Protein AF-A0A8T6QIG6-F1 (afdb_monomer)

InterPro domains:
  IPR007860 DNA mismatch repair protein MutS, connector domain [PF05188] (3-128)
  IPR036678 MutS, connector domain superfamily [G3DSA:3.30.420.110] (2-132)
  IPR036678 MutS, connector domain superfamily [SSF53150] (2-131)

Secondary structure (DSSP, 8-state):
---EEEEEEEETTEEEEEEEETTT--EEEE---SHHHHHHHHHHH--SEEEEETT---GGGTTT-TTEEEE-GGGG-HHHHHHHHHHHHT-S-SGGGT-TT-HHHHHHHHHHHHHHHHHH-S--TT----B-

Mean predicted aligned error: 3.26 Å

pLDDT: mean 93.89, std 7.27, range [49.09, 98.62]

Organism: Escherichia coli (NCBI:txid562)

Foldseek 3Di:
DFQKEKEWEDDPQFIKIWIAGPVQLAIEIDTGRDPVSLLVVCVVRVHQAYEYEPPDDPCVSVPPRHRYDYDYQVQLDQVQLQVLLCVLQVHPGCVVQVCRPVSRNSSGNSSRSVVVCVVVVDRDNSNNGYHD

Structure (mmCIF, N/CA/C/O backbone):
data_AF-A0A8T6QIG6-F1
#
_entry.id   AF-A0A8T6QIG6-F1
#
loop_
_atom_site.group_PDB
_atom_site.id
_atom_site.type_symbol
_atom_site.label_atom_id
_atom_site.label_alt_id
_atom_site.label_comp_id
_atom_site.label_asym_id
_atom_site.label_entity_id
_atom_site.label_seq_id
_atom_site.pdbx_PDB_ins_code
_atom_site.Cartn_x
_atom_site.Cartn_y
_atom_site.Cartn_z
_atom_site.occupancy
_atom_site.B_iso_or_equiv
_atom_site.auth_seq_id
_atom_site.auth_comp_id
_atom_site.auth_asym_id
_atom_site.auth_atom_id
_atom_site.pdbx_PDB_model_num
ATOM 1 N N . THR A 1 1 ? 7.275 -13.696 16.074 1.00 49.09 1 THR A N 1
ATOM 2 C CA . THR A 1 1 ? 6.975 -13.971 14.652 1.00 49.09 1 THR A CA 1
ATOM 3 C C . THR A 1 1 ? 6.233 -12.769 14.114 1.00 49.09 1 THR A C 1
ATOM 5 O O . THR A 1 1 ? 5.153 -12.488 14.614 1.00 49.09 1 THR A O 1
ATOM 8 N N . ALA A 1 2 ? 6.841 -11.976 13.229 1.00 58.19 2 ALA A N 1
ATOM 9 C CA . ALA A 1 2 ? 6.188 -10.775 12.705 1.00 58.19 2 ALA A CA 1
ATOM 10 C C . ALA A 1 2 ? 5.044 -11.190 11.767 1.00 58.19 2 ALA A C 1
ATOM 12 O O . ALA A 1 2 ? 5.276 -11.939 10.820 1.00 58.19 2 ALA A O 1
ATOM 13 N N . ASN A 1 3 ? 3.816 -10.757 12.060 1.00 85.44 3 ASN A N 1
ATOM 14 C CA . ASN A 1 3 ? 2.658 -10.990 11.200 1.00 85.44 3 ASN A CA 1
ATOM 15 C C . ASN A 1 3 ? 2.465 -9.753 10.317 1.00 85.44 3 ASN A C 1
ATOM 17 O O . ASN A 1 3 ? 1.784 -8.796 10.698 1.00 85.44 3 ASN A O 1
ATOM 21 N N . LEU A 1 4 ? 3.190 -9.745 9.200 1.00 93.38 4 LEU A N 1
ATOM 22 C CA . LEU A 1 4 ? 3.291 -8.608 8.299 1.00 93.38 4 LEU A CA 1
ATOM 23 C C . LEU A 1 4 ? 2.430 -8.866 7.061 1.00 93.38 4 LEU A C 1
ATOM 25 O O . LEU A 1 4 ? 2.651 -9.832 6.330 1.00 93.38 4 LEU A O 1
ATOM 29 N N . LEU A 1 5 ? 1.444 -7.999 6.855 1.00 95.62 5 LEU A N 1
ATOM 30 C CA . LEU A 1 5 ? 0.643 -7.933 5.639 1.00 95.62 5 LEU A CA 1
ATOM 31 C C . LEU A 1 5 ? 1.317 -6.945 4.691 1.00 95.62 5 LEU A C 1
ATOM 33 O O . LEU A 1 5 ? 1.748 -5.878 5.129 1.00 95.62 5 LEU A O 1
ATOM 37 N N . ALA A 1 6 ? 1.392 -7.274 3.409 1.00 98.00 6 ALA A N 1
ATOM 38 C CA . ALA A 1 6 ? 1.943 -6.385 2.402 1.00 98.00 6 ALA A CA 1
ATOM 39 C C . ALA A 1 6 ? 1.055 -6.299 1.164 1.00 98.00 6 ALA A C 1
ATOM 41 O O . ALA A 1 6 ? 0.296 -7.219 0.873 1.00 98.00 6 ALA A O 1
ATOM 42 N N . ALA A 1 7 ? 1.187 -5.203 0.427 1.00 98.50 7 ALA A N 1
ATOM 43 C CA . ALA A 1 7 ? 0.592 -5.014 -0.884 1.00 98.50 7 ALA A CA 1
ATOM 44 C C . ALA A 1 7 ? 1.666 -4.542 -1.860 1.00 98.50 7 ALA A C 1
ATOM 46 O O . ALA A 1 7 ? 2.469 -3.671 -1.521 1.00 98.50 7 ALA A O 1
ATOM 47 N N . ILE A 1 8 ? 1.671 -5.122 -3.056 1.00 98.50 8 ILE A N 1
ATOM 48 C CA . ILE A 1 8 ? 2.560 -4.765 -4.155 1.00 98.50 8 ILE A CA 1
ATOM 49 C C . ILE A 1 8 ? 1.738 -4.368 -5.379 1.00 98.50 8 ILE A C 1
ATOM 51 O O . ILE A 1 8 ? 0.758 -5.020 -5.740 1.00 98.50 8 ILE A O 1
ATOM 55 N N . TRP A 1 9 ? 2.165 -3.288 -6.013 1.00 98.00 9 TRP A N 1
ATOM 56 C CA . TRP A 1 9 ? 1.617 -2.776 -7.257 1.00 98.00 9 TRP A CA 1
ATOM 57 C C . TRP A 1 9 ? 2.759 -2.363 -8.183 1.00 98.00 9 TRP A C 1
ATOM 59 O O . TRP A 1 9 ? 3.875 -2.111 -7.723 1.00 98.00 9 TRP A O 1
ATOM 69 N N . GLN A 1 10 ? 2.498 -2.302 -9.482 1.00 97.06 10 GLN A N 1
ATOM 70 C CA . GLN A 1 10 ? 3.478 -1.858 -10.464 1.00 97.06 10 GLN A CA 1
ATOM 71 C C . GLN A 1 10 ? 2.816 -1.029 -11.558 1.00 97.06 10 GLN A C 1
ATOM 73 O O . GLN A 1 10 ? 1.654 -1.242 -11.894 1.00 97.06 10 GLN A O 1
ATOM 78 N N . ASP A 1 11 ? 3.595 -0.133 -12.144 1.00 94.94 11 ASP A N 1
ATOM 79 C CA . ASP A 1 11 ? 3.266 0.564 -13.380 1.00 94.94 11 ASP A CA 1
ATOM 80 C C . ASP A 1 11 ? 4.434 0.450 -14.370 1.00 94.94 11 ASP A C 1
ATOM 82 O O . ASP A 1 11 ? 5.411 -0.265 -14.143 1.00 94.94 11 ASP A O 1
ATOM 86 N N . SER A 1 12 ? 4.363 1.171 -15.489 1.00 93.06 12 SER A N 1
ATOM 87 C CA . SER A 1 12 ? 5.426 1.160 -16.500 1.00 93.06 12 SER A CA 1
ATOM 88 C C . SER A 1 12 ? 6.758 1.764 -16.027 1.00 93.06 12 SER A C 1
ATOM 90 O O . SER A 1 12 ? 7.734 1.720 -16.771 1.00 93.06 12 SER A O 1
ATOM 92 N N . LYS A 1 13 ? 6.799 2.417 -14.859 1.00 94.25 13 LYS A N 1
ATOM 93 C CA . LYS A 1 13 ? 7.949 3.178 -14.348 1.00 94.25 13 LYS A CA 1
ATOM 94 C C . LYS A 1 13 ? 8.560 2.580 -13.081 1.00 94.25 13 LYS A C 1
ATOM 96 O O . LYS A 1 13 ? 9.566 3.114 -12.618 1.00 94.25 13 LYS A O 1
ATOM 101 N N . GLY A 1 14 ? 7.945 1.572 -12.471 1.00 96.69 14 GLY A N 1
ATOM 102 C CA . GLY A 1 14 ? 8.447 0.944 -11.253 1.00 96.69 14 GLY A CA 1
ATOM 103 C C . GLY A 1 14 ? 7.325 0.392 -10.389 1.00 96.69 14 GLY A C 1
ATOM 104 O O . GLY A 1 14 ? 6.284 -0.034 -10.890 1.00 96.69 14 GLY A O 1
ATOM 105 N N . PHE A 1 15 ? 7.544 0.404 -9.076 1.00 98.56 15 PHE A N 1
ATOM 106 C CA . PHE A 1 15 ? 6.676 -0.290 -8.141 1.00 98.56 15 PHE A CA 1
ATOM 107 C C . PHE A 1 15 ? 6.137 0.596 -7.023 1.00 98.56 15 PHE A C 1
ATOM 109 O O . PHE A 1 15 ? 6.760 1.565 -6.592 1.00 98.56 15 PHE A O 1
ATOM 116 N N . GLY A 1 16 ? 4.983 0.191 -6.508 1.00 98.38 16 GLY A N 1
ATOM 117 C CA . GLY A 1 16 ? 4.444 0.607 -5.227 1.00 98.38 16 GLY A CA 1
ATOM 118 C C . GLY A 1 16 ? 4.476 -0.553 -4.246 1.00 98.38 16 GLY A C 1
ATOM 119 O O . GLY A 1 16 ? 4.051 -1.661 -4.577 1.00 98.38 16 GLY A O 1
ATOM 120 N N . TYR A 1 17 ? 4.955 -0.309 -3.031 1.00 98.62 17 TYR A N 1
ATOM 121 C CA . TYR A 1 17 ? 4.944 -1.307 -1.970 1.00 98.62 17 TYR A CA 1
ATOM 122 C C . TYR A 1 17 ? 4.433 -0.705 -0.673 1.00 98.62 17 TYR A C 1
ATOM 124 O O . TYR A 1 17 ? 4.804 0.410 -0.313 1.00 98.62 17 TYR A O 1
ATOM 132 N N . ALA A 1 18 ? 3.606 -1.451 0.048 1.00 98.50 18 ALA A N 1
ATOM 133 C CA . ALA A 1 18 ? 3.143 -1.061 1.367 1.00 98.50 18 ALA A CA 1
ATOM 134 C C . ALA A 1 18 ? 3.136 -2.255 2.315 1.00 98.50 18 ALA A C 1
ATOM 136 O O . ALA A 1 18 ? 2.857 -3.382 1.913 1.00 98.50 18 ALA A O 1
ATOM 137 N N . THR A 1 19 ? 3.431 -2.006 3.588 1.00 97.62 19 THR A N 1
ATOM 138 C CA . THR A 1 19 ? 3.489 -3.032 4.631 1.00 97.62 19 THR A CA 1
ATOM 139 C C . THR A 1 19 ? 2.792 -2.576 5.896 1.00 97.62 19 THR A C 1
ATOM 141 O O . THR A 1 19 ? 2.925 -1.427 6.316 1.00 97.62 19 THR A O 1
ATOM 144 N N . ARG A 1 20 ? 2.088 -3.499 6.546 1.00 94.56 20 ARG A N 1
ATOM 145 C CA . ARG A 1 20 ? 1.499 -3.303 7.864 1.00 94.56 20 ARG A CA 1
ATOM 146 C C . ARG A 1 20 ? 1.901 -4.435 8.785 1.00 94.56 20 ARG A C 1
ATOM 148 O O . ARG A 1 20 ? 1.624 -5.602 8.520 1.00 94.56 20 ARG A O 1
ATOM 155 N N . ASP A 1 21 ? 2.476 -4.062 9.913 1.00 91.75 21 ASP A N 1
ATOM 156 C CA . ASP A 1 21 ? 2.661 -4.966 11.037 1.00 91.75 21 ASP A CA 1
ATOM 157 C C . ASP A 1 21 ? 1.376 -4.977 11.876 1.00 91.75 21 ASP A C 1
ATOM 159 O O . ASP A 1 21 ? 0.974 -3.954 12.437 1.00 91.75 21 ASP A O 1
ATOM 163 N N . ILE A 1 22 ? 0.703 -6.129 11.931 1.00 83.31 22 ILE A N 1
ATOM 164 C CA . ILE A 1 22 ? -0.594 -6.265 12.614 1.00 83.31 22 ILE A CA 1
ATOM 165 C C . ILE A 1 22 ? -0.452 -6.053 14.128 1.00 83.31 22 ILE A C 1
ATOM 167 O O . ILE A 1 22 ? -1.354 -5.504 14.754 1.00 83.31 22 ILE A O 1
ATOM 171 N N . SER A 1 23 ? 0.681 -6.447 14.711 1.00 82.56 23 SER A N 1
ATOM 172 C CA . SER A 1 23 ? 0.905 -6.408 16.158 1.00 82.56 23 SER A CA 1
ATOM 173 C C . SER A 1 23 ? 1.209 -4.999 16.666 1.00 82.56 23 SER A C 1
ATOM 175 O O . SER A 1 23 ? 0.753 -4.613 17.737 1.00 82.56 23 SER A O 1
ATOM 177 N N . SER A 1 24 ? 1.994 -4.231 15.911 1.00 84.06 24 SER A N 1
ATOM 178 C CA . SER A 1 24 ? 2.431 -2.881 16.293 1.00 84.06 24 SER A CA 1
ATOM 179 C C . SER A 1 24 ? 1.626 -1.760 15.636 1.00 84.06 24 SER A C 1
ATOM 181 O O . SER A 1 24 ? 1.783 -0.603 16.015 1.00 84.06 24 SER A O 1
ATOM 183 N N . GLY A 1 25 ? 0.798 -2.071 14.634 1.00 84.88 25 GLY A N 1
ATOM 184 C CA . GLY A 1 25 ? 0.059 -1.076 13.853 1.00 84.88 25 GLY A CA 1
ATOM 185 C C . GLY A 1 25 ? 0.935 -0.239 12.918 1.00 84.88 25 GLY A C 1
ATOM 186 O O . GLY A 1 25 ? 0.441 0.702 12.300 1.00 84.88 25 GLY A O 1
ATOM 187 N N . ARG A 1 26 ? 2.227 -0.569 12.801 1.00 92.00 26 ARG A N 1
ATOM 188 C CA . ARG A 1 26 ? 3.181 0.155 11.961 1.00 92.00 26 ARG A CA 1
ATOM 189 C C . ARG A 1 26 ? 2.805 -0.010 10.498 1.00 92.00 26 ARG A C 1
ATOM 191 O O . ARG A 1 26 ? 2.793 -1.134 10.003 1.00 92.00 26 ARG A O 1
ATOM 198 N N . PHE A 1 27 ? 2.557 1.108 9.827 1.00 95.81 27 PHE A N 1
ATOM 199 C CA . PHE A 1 27 ? 2.208 1.158 8.415 1.00 95.81 27 PHE A CA 1
ATOM 200 C C . PHE A 1 27 ? 3.303 1.910 7.655 1.00 95.81 27 PHE A C 1
ATOM 202 O O . PHE A 1 27 ? 3.647 3.035 8.018 1.00 95.81 27 PHE A O 1
ATOM 209 N N . ARG A 1 28 ? 3.887 1.276 6.638 1.00 97.38 28 ARG A N 1
ATOM 210 C CA . ARG A 1 28 ? 4.928 1.864 5.790 1.00 97.38 28 ARG A CA 1
ATOM 211 C C . ARG A 1 28 ? 4.603 1.713 4.317 1.00 97.38 28 ARG A C 1
ATOM 213 O O . ARG A 1 28 ? 3.952 0.737 3.947 1.00 97.38 28 ARG A O 1
ATOM 220 N N . LEU A 1 29 ? 5.120 2.620 3.499 1.00 98.00 29 LEU A N 1
ATOM 221 C CA . LEU A 1 29 ? 5.138 2.501 2.046 1.00 98.00 29 LEU A CA 1
ATOM 222 C C . LEU A 1 29 ? 6.517 2.823 1.478 1.00 98.00 29 LEU A C 1
ATOM 224 O O . LEU A 1 29 ? 7.287 3.543 2.095 1.00 98.00 29 LEU A O 1
ATOM 228 N N . CYS A 1 30 ? 6.825 2.323 0.292 1.00 97.81 30 CYS A N 1
ATOM 229 C CA . CYS A 1 30 ? 7.988 2.745 -0.477 1.00 97.81 30 CYS A CA 1
ATOM 230 C C . CYS A 1 30 ? 7.709 2.604 -1.979 1.00 97.81 30 CYS A C 1
ATOM 232 O O . CYS A 1 30 ? 6.746 1.949 -2.390 1.00 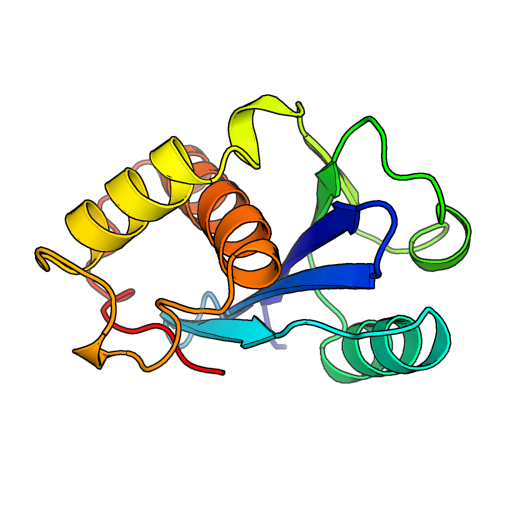97.81 30 CYS A O 1
ATOM 234 N N . GLU A 1 31 ? 8.551 3.236 -2.800 1.00 98.25 31 GLU A N 1
ATOM 235 C CA . GLU A 1 31 ? 8.469 3.167 -4.264 1.00 98.25 31 GLU A CA 1
ATOM 236 C C . GLU A 1 31 ? 9.775 2.642 -4.875 1.00 98.25 31 GLU A C 1
ATOM 238 O O . GLU A 1 31 ? 10.600 3.433 -5.344 1.00 98.25 31 GLU A O 1
ATOM 243 N N . PRO A 1 32 ? 10.015 1.319 -4.854 1.00 98.12 32 PRO A N 1
ATOM 244 C CA . PRO A 1 32 ? 11.168 0.742 -5.531 1.00 98.12 32 PRO A CA 1
ATOM 245 C C . PRO A 1 32 ? 11.162 1.089 -7.026 1.00 98.12 32 PRO A C 1
ATOM 247 O O . PRO A 1 32 ? 10.169 0.868 -7.725 1.00 98.12 32 PRO A O 1
ATOM 250 N N . ALA A 1 33 ? 12.275 1.639 -7.514 1.00 96.31 33 ALA A N 1
ATOM 251 C CA . ALA A 1 33 ? 12.399 2.081 -8.903 1.00 96.31 33 ALA A CA 1
ATOM 252 C C . ALA A 1 33 ? 12.565 0.912 -9.886 1.00 96.31 33 ALA A C 1
ATOM 254 O O . ALA A 1 33 ? 12.143 1.008 -11.035 1.00 96.31 33 ALA A O 1
ATOM 255 N N . ASP A 1 34 ? 13.163 -0.189 -9.434 1.00 97.19 34 ASP A N 1
ATOM 256 C CA . ASP A 1 34 ? 13.515 -1.328 -10.271 1.00 97.19 34 ASP A CA 1
ATOM 257 C C . ASP A 1 34 ? 13.239 -2.671 -9.581 1.00 97.19 34 ASP A C 1
ATOM 259 O O . ASP A 1 34 ? 12.909 -2.767 -8.392 1.00 97.19 34 ASP A O 1
ATOM 263 N N . ARG A 1 35 ? 13.351 -3.729 -10.386 1.00 97.25 35 ARG A N 1
ATOM 264 C CA . ARG A 1 35 ? 13.095 -5.114 -9.989 1.00 97.25 35 ARG A CA 1
ATOM 265 C C . ARG A 1 35 ? 14.019 -5.574 -8.859 1.00 97.25 35 ARG A C 1
ATOM 267 O O . ARG A 1 35 ? 13.574 -6.313 -7.984 1.00 97.25 35 ARG A O 1
ATOM 274 N N . GLU A 1 36 ? 15.286 -5.167 -8.878 1.00 97.44 36 GLU A N 1
ATOM 275 C CA . GLU A 1 36 ? 16.285 -5.576 -7.886 1.00 97.44 36 GLU A CA 1
ATOM 276 C C . GLU A 1 36 ? 15.973 -4.975 -6.514 1.00 97.44 36 GLU A C 1
ATOM 278 O O . GLU A 1 36 ? 15.892 -5.694 -5.516 1.00 97.44 36 GLU A O 1
ATOM 283 N N . THR A 1 37 ? 15.679 -3.676 -6.480 1.00 97.88 37 THR A N 1
ATOM 284 C CA . THR A 1 37 ? 15.275 -2.964 -5.267 1.00 97.88 37 THR A CA 1
ATOM 285 C C . THR A 1 37 ? 13.977 -3.543 -4.705 1.00 97.88 37 THR A C 1
ATOM 287 O O . THR A 1 37 ? 13.867 -3.763 -3.498 1.00 97.88 37 THR A O 1
ATOM 290 N N . MET A 1 38 ? 13.000 -3.863 -5.563 1.00 98.25 38 MET A N 1
ATOM 291 C CA . MET A 1 38 ? 11.765 -4.515 -5.120 1.00 98.25 38 MET A CA 1
ATOM 292 C C . MET A 1 38 ? 12.027 -5.916 -4.546 1.00 98.25 38 MET A C 1
ATOM 294 O O . MET A 1 38 ? 11.483 -6.273 -3.499 1.00 98.25 38 MET A O 1
ATOM 298 N N . ALA A 1 39 ? 12.883 -6.714 -5.189 1.00 97.62 39 ALA A N 1
ATOM 299 C CA . ALA A 1 39 ? 13.254 -8.034 -4.684 1.00 97.62 39 ALA A CA 1
ATOM 300 C C . ALA A 1 39 ? 13.908 -7.945 -3.294 1.00 97.62 39 ALA A C 1
ATOM 302 O O . ALA A 1 39 ? 13.544 -8.708 -2.392 1.00 97.62 39 ALA A O 1
ATOM 303 N N . ALA A 1 40 ? 14.810 -6.978 -3.096 1.00 97.62 40 ALA A N 1
ATOM 304 C CA . ALA A 1 40 ? 15.447 -6.716 -1.809 1.00 97.62 40 ALA A CA 1
ATOM 305 C C . ALA A 1 40 ? 14.425 -6.317 -0.731 1.00 97.62 40 ALA A C 1
ATOM 307 O O . ALA A 1 40 ? 14.455 -6.855 0.379 1.00 97.62 40 ALA A O 1
ATOM 308 N N . GLU A 1 41 ? 13.468 -5.443 -1.055 1.00 97.44 41 GLU A N 1
ATOM 309 C CA . GLU A 1 41 ? 12.408 -5.025 -0.129 1.00 97.44 41 GLU A CA 1
ATOM 310 C C . GLU A 1 41 ? 11.497 -6.186 0.277 1.00 97.44 41 GLU A C 1
ATOM 312 O O . GLU A 1 41 ? 11.194 -6.384 1.461 1.00 97.44 41 GLU A O 1
ATOM 317 N N . LEU A 1 42 ? 11.106 -7.011 -0.689 1.00 96.88 42 LEU A N 1
ATOM 318 C CA . LEU A 1 42 ? 10.332 -8.216 -0.445 1.00 96.88 42 LEU A CA 1
ATOM 319 C C . LEU A 1 42 ? 11.098 -9.219 0.433 1.00 96.88 42 LEU A C 1
ATOM 321 O O . LEU A 1 42 ? 10.497 -9.860 1.298 1.00 96.88 42 LEU A O 1
ATOM 325 N N . GLN A 1 43 ? 12.407 -9.383 0.241 1.00 95.44 43 GLN A N 1
ATOM 326 C CA . GLN A 1 43 ? 13.235 -10.251 1.084 1.00 95.44 43 GLN A CA 1
ATOM 327 C C . GLN A 1 43 ? 13.376 -9.692 2.506 1.00 95.44 43 GLN A C 1
ATOM 329 O O . GLN A 1 43 ? 13.227 -10.434 3.477 1.00 95.44 43 GLN A O 1
ATOM 334 N N . ARG A 1 44 ? 13.613 -8.382 2.634 1.00 95.25 44 ARG A N 1
ATOM 335 C CA . ARG A 1 44 ? 13.767 -7.676 3.913 1.00 95.25 44 ARG A CA 1
ATOM 336 C C . ARG A 1 44 ? 12.500 -7.740 4.763 1.00 95.25 44 ARG A C 1
ATOM 338 O O . ARG A 1 44 ? 12.581 -7.896 5.979 1.00 95.25 44 ARG A O 1
ATOM 345 N N . THR A 1 45 ? 11.338 -7.578 4.134 1.00 95.12 45 THR A N 1
ATOM 346 C CA . THR A 1 45 ? 10.044 -7.521 4.834 1.00 95.12 45 THR A CA 1
ATOM 347 C C . THR A 1 45 ? 9.397 -8.886 5.031 1.00 95.12 45 THR A C 1
ATOM 349 O O . THR A 1 45 ? 8.663 -9.048 6.002 1.00 95.12 45 THR A O 1
ATOM 352 N N . ASN A 1 46 ? 9.681 -9.852 4.147 1.00 94.94 46 ASN A N 1
ATOM 353 C CA . ASN A 1 46 ? 9.197 -11.236 4.185 1.00 94.94 46 ASN A CA 1
ATOM 354 C C . ASN A 1 46 ? 7.739 -11.374 4.691 1.00 94.94 46 ASN A C 1
ATOM 356 O O . ASN A 1 46 ? 7.507 -11.971 5.748 1.00 94.94 46 ASN A O 1
ATOM 360 N N . PRO A 1 47 ? 6.760 -10.782 3.979 1.00 95.81 47 PRO A N 1
ATOM 361 C CA . PRO A 1 47 ? 5.377 -10.728 4.435 1.00 95.81 47 PRO A CA 1
ATOM 362 C C . PRO A 1 47 ? 4.747 -12.117 4.562 1.00 95.81 47 PRO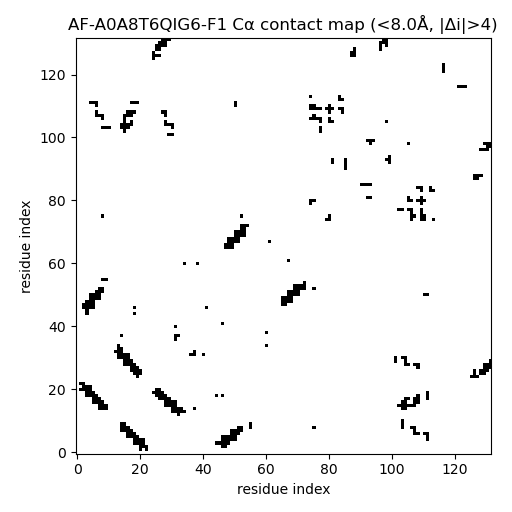 A C 1
ATOM 364 O O . PRO A 1 47 ? 5.006 -13.011 3.756 1.00 95.81 47 PRO A O 1
ATOM 367 N N . ALA A 1 48 ? 3.874 -12.273 5.558 1.00 94.75 48 ALA A N 1
ATOM 368 C CA . ALA A 1 48 ? 3.076 -13.480 5.757 1.00 94.75 48 ALA A CA 1
ATOM 369 C C . ALA A 1 48 ? 1.928 -13.582 4.737 1.00 94.75 48 ALA A C 1
ATOM 371 O O . ALA A 1 48 ? 1.578 -14.681 4.305 1.00 94.75 48 ALA A O 1
ATOM 372 N N . GLU A 1 49 ? 1.375 -12.433 4.339 1.00 95.69 49 GLU A N 1
ATOM 373 C CA . GLU A 1 49 ? 0.386 -12.294 3.269 1.00 95.69 49 GLU A CA 1
ATOM 374 C C . GLU A 1 49 ? 0.799 -11.164 2.326 1.00 95.69 49 GLU A C 1
ATOM 376 O O . GLU A 1 49 ? 1.154 -10.073 2.779 1.00 95.69 49 GLU A O 1
ATOM 381 N N . LEU A 1 50 ? 0.739 -11.424 1.019 1.00 97.75 50 LEU A N 1
ATOM 382 C CA . LEU A 1 50 ? 1.108 -10.469 -0.022 1.00 97.75 50 LEU A CA 1
ATOM 383 C C . LEU A 1 50 ? -0.049 -10.298 -1.009 1.00 97.75 50 LEU A C 1
ATOM 385 O O . LEU A 1 50 ? -0.365 -11.200 -1.790 1.00 97.75 50 LEU A O 1
ATOM 389 N N . LEU A 1 51 ? -0.668 -9.124 -0.958 1.00 98.38 51 LEU A N 1
ATOM 390 C CA . LEU A 1 51 ? -1.670 -8.669 -1.911 1.00 98.38 51 LEU A CA 1
ATOM 391 C C . LEU A 1 51 ? -0.968 -8.186 -3.178 1.00 98.38 51 LEU A C 1
ATOM 393 O O . LEU A 1 51 ? -0.001 -7.434 -3.082 1.00 98.38 51 LEU A O 1
ATOM 397 N N . TYR A 1 52 ? -1.449 -8.582 -4.349 1.00 98.50 52 TYR A N 1
ATOM 398 C CA . TYR A 1 52 ? -0.905 -8.121 -5.625 1.00 98.50 52 TYR A CA 1
ATOM 399 C C . TYR A 1 52 ? -2.024 -7.851 -6.629 1.00 98.50 52 TYR A C 1
ATOM 401 O O . TYR A 1 52 ? -3.057 -8.529 -6.615 1.00 98.50 52 TYR A O 1
ATOM 409 N N . ALA A 1 53 ? -1.814 -6.855 -7.486 1.00 97.88 53 ALA A N 1
ATOM 410 C CA . ALA A 1 53 ? -2.758 -6.496 -8.535 1.00 97.88 53 ALA A CA 1
ATOM 411 C C . ALA A 1 53 ? -2.896 -7.602 -9.586 1.00 97.88 53 ALA A C 1
ATOM 413 O O . ALA A 1 53 ? -1.951 -8.322 -9.901 1.00 97.88 53 ALA A O 1
ATOM 414 N N . GLU A 1 54 ? -4.093 -7.755 -10.139 1.00 96.56 54 GLU A N 1
ATOM 415 C CA . GLU A 1 54 ? -4.384 -8.806 -11.110 1.00 96.56 54 GLU A CA 1
ATOM 416 C C . GLU A 1 54 ? -3.641 -8.682 -12.446 1.00 96.56 54 GLU A C 1
ATOM 418 O O . GLU A 1 54 ? -3.574 -9.679 -13.164 1.00 96.56 54 GLU A O 1
ATOM 423 N N . ASP A 1 55 ? -3.091 -7.511 -12.766 1.00 95.56 55 ASP A N 1
ATOM 424 C CA . ASP A 1 55 ? -2.283 -7.229 -13.957 1.00 95.56 55 ASP A CA 1
ATOM 425 C C . ASP A 1 55 ? -0.768 -7.221 -13.676 1.00 95.56 55 ASP A C 1
ATOM 427 O O . ASP A 1 55 ? 0.022 -6.815 -14.530 1.00 95.56 55 ASP A O 1
ATOM 431 N N . PHE A 1 56 ? -0.348 -7.665 -12.487 1.00 97.00 56 PHE A N 1
ATOM 432 C CA . PHE A 1 56 ? 1.057 -7.679 -12.097 1.00 97.00 56 PHE A CA 1
ATOM 433 C C . PHE A 1 56 ? 1.888 -8.534 -13.069 1.00 97.00 56 PHE A C 1
ATOM 435 O O . PHE A 1 56 ? 1.707 -9.746 -13.164 1.00 97.00 56 PHE A O 1
ATOM 442 N N . ALA A 1 57 ? 2.801 -7.900 -13.805 1.00 95.50 57 ALA A N 1
ATOM 443 C CA . ALA A 1 57 ? 3.56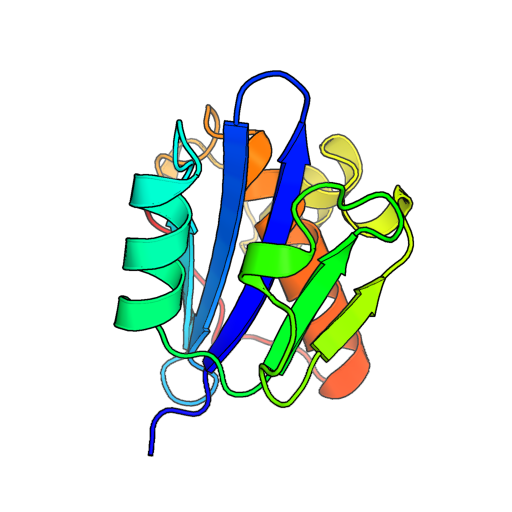0 -8.540 -14.879 1.00 95.50 57 ALA A CA 1
ATOM 444 C C . ALA A 1 57 ? 4.813 -9.268 -14.373 1.00 95.50 57 ALA A C 1
ATOM 446 O O . ALA A 1 57 ? 5.160 -10.325 -14.895 1.00 95.50 57 A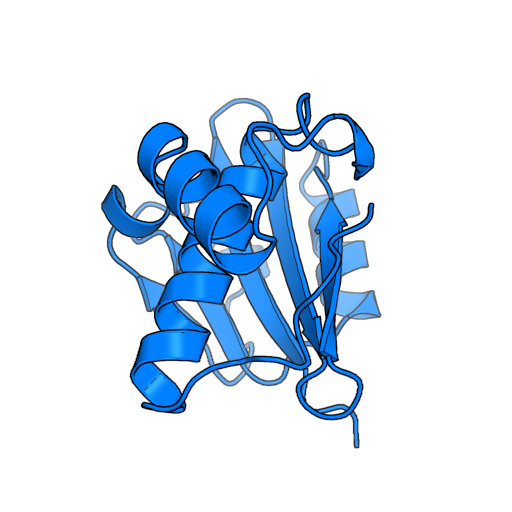LA A O 1
ATOM 447 N N . GLU A 1 58 ? 5.487 -8.749 -13.342 1.00 95.12 58 GLU A N 1
ATOM 448 C CA . GLU A 1 58 ? 6.742 -9.314 -12.823 1.00 95.12 58 GLU A CA 1
ATOM 449 C C . GLU A 1 58 ? 6.501 -10.508 -11.879 1.00 95.12 58 GLU A C 1
ATOM 451 O O . GLU A 1 58 ? 7.069 -10.592 -10.791 1.00 95.12 58 GLU A O 1
ATOM 456 N N . MET A 1 59 ? 5.665 -11.468 -12.292 1.00 96.56 59 MET A N 1
ATOM 457 C CA . MET A 1 59 ? 5.223 -12.599 -11.458 1.00 96.56 59 MET A CA 1
ATOM 458 C C . MET A 1 59 ? 6.382 -13.383 -10.833 1.00 96.56 59 MET A C 1
ATOM 460 O O . MET A 1 59 ? 6.294 -13.784 -9.675 1.00 96.56 59 MET A O 1
ATOM 464 N N . SER A 1 60 ? 7.516 -13.498 -11.528 1.00 96.12 60 SER A N 1
ATOM 465 C CA . SER A 1 60 ? 8.731 -14.139 -11.002 1.00 96.12 60 SER A CA 1
ATOM 466 C C . SER A 1 60 ? 9.295 -13.515 -9.707 1.00 96.12 60 SER A C 1
ATOM 468 O O . SER A 1 60 ? 10.067 -14.171 -9.013 1.00 96.12 60 SER A O 1
ATOM 470 N N . LEU A 1 61 ? 8.918 -12.279 -9.341 1.00 95.38 61 LEU A N 1
ATOM 471 C CA . LEU A 1 61 ? 9.254 -11.667 -8.042 1.00 95.38 61 LEU A CA 1
ATOM 472 C C . LEU A 1 61 ? 8.446 -12.247 -6.872 1.00 95.38 61 LEU A C 1
ATOM 474 O O . LEU A 1 61 ? 8.890 -12.212 -5.717 1.00 95.38 61 LEU A O 1
ATOM 478 N N . ILE A 1 62 ? 7.232 -12.718 -7.158 1.00 95.81 62 ILE A N 1
ATOM 479 C CA . ILE A 1 62 ? 6.247 -13.111 -6.148 1.00 95.81 62 ILE A CA 1
ATOM 480 C C . ILE A 1 62 ? 5.887 -14.597 -6.194 1.00 95.81 62 ILE A C 1
ATOM 482 O O . ILE A 1 62 ? 5.362 -15.121 -5.212 1.00 95.81 62 ILE A O 1
ATOM 486 N N . GLU A 1 63 ? 6.195 -15.288 -7.288 1.00 93.12 63 GLU A N 1
ATOM 487 C CA . GLU A 1 63 ? 6.000 -16.728 -7.437 1.00 93.12 63 GLU A CA 1
ATOM 488 C C . GLU A 1 63 ? 6.687 -17.521 -6.315 1.00 93.12 63 GLU A C 1
ATOM 490 O O . GLU A 1 63 ? 7.783 -17.204 -5.856 1.00 93.12 63 GLU A O 1
ATOM 495 N N . GLY A 1 64 ? 6.003 -18.555 -5.819 1.00 89.12 64 GLY A N 1
ATOM 496 C CA . GLY A 1 64 ? 6.498 -19.406 -4.731 1.00 89.12 64 GLY A CA 1
ATOM 497 C C . GLY A 1 64 ? 6.411 -18.793 -3.327 1.00 89.12 64 GLY A C 1
ATOM 498 O O . GLY A 1 64 ? 6.635 -19.501 -2.340 1.00 89.12 64 GLY A O 1
ATOM 499 N N . ARG A 1 65 ? 6.034 -17.514 -3.192 1.00 93.19 65 ARG A N 1
ATOM 500 C CA . ARG A 1 65 ? 5.769 -16.909 -1.880 1.00 93.19 65 ARG A CA 1
ATOM 501 C C . ARG A 1 65 ? 4.476 -17.460 -1.286 1.00 93.19 65 ARG A C 1
ATOM 503 O O . ARG A 1 65 ? 3.516 -17.784 -1.985 1.00 93.19 65 ARG A O 1
ATOM 510 N N . ARG A 1 66 ? 4.439 -17.563 0.040 1.00 90.12 66 ARG A N 1
ATOM 511 C CA . ARG A 1 66 ? 3.233 -17.970 0.771 1.00 90.12 66 ARG A CA 1
ATOM 512 C C . ARG A 1 66 ? 2.276 -16.786 0.901 1.00 90.12 66 ARG A C 1
ATOM 514 O O . ARG A 1 66 ? 2.694 -15.637 0.834 1.00 90.12 66 ARG A O 1
ATOM 521 N N . GLY A 1 67 ? 0.990 -17.080 1.085 1.00 93.56 67 GLY A N 1
ATOM 522 C CA . GLY A 1 67 ? -0.001 -16.047 1.395 1.00 93.56 67 GLY A CA 1
ATOM 523 C C . GLY A 1 67 ? -0.272 -15.058 0.259 1.00 93.56 67 GLY A C 1
ATOM 524 O O . GLY A 1 67 ? -0.736 -13.955 0.529 1.00 93.56 67 GLY A O 1
ATOM 525 N N . LEU A 1 68 ? -0.009 -15.432 -0.998 1.00 96.88 68 LEU A N 1
ATOM 526 C CA . LEU A 1 68 ? -0.374 -14.613 -2.153 1.00 96.88 68 LEU A CA 1
ATOM 527 C C . LEU A 1 68 ? -1.894 -14.418 -2.225 1.00 96.88 68 LEU A C 1
ATOM 529 O O . LEU A 1 68 ? -2.672 -15.363 -2.038 1.00 96.88 68 LEU A O 1
ATOM 533 N N . ARG A 1 69 ? -2.315 -13.188 -2.515 1.00 97.19 69 ARG A N 1
ATOM 534 C CA . ARG A 1 69 ? -3.716 -12.798 -2.702 1.00 97.19 69 ARG A CA 1
ATOM 535 C C . ARG A 1 69 ? -3.826 -11.902 -3.927 1.00 97.19 69 ARG A C 1
ATOM 537 O O . ARG A 1 69 ? -3.393 -10.755 -3.896 1.00 97.19 69 ARG A O 1
ATOM 544 N N . ARG A 1 70 ? -4.420 -12.425 -4.998 1.00 97.69 70 ARG A N 1
ATOM 545 C CA . ARG A 1 70 ? -4.728 -11.629 -6.190 1.00 97.69 70 ARG A CA 1
ATOM 546 C C . ARG A 1 70 ? -5.868 -10.670 -5.865 1.00 97.69 70 ARG A C 1
ATOM 548 O O . ARG A 1 70 ? -6.869 -11.108 -5.295 1.00 97.69 70 ARG A O 1
ATOM 555 N N . ARG A 1 71 ? -5.716 -9.394 -6.211 1.00 98.19 71 ARG A N 1
ATOM 556 C CA . ARG A 1 71 ? -6.694 -8.331 -5.955 1.00 98.19 71 ARG A CA 1
ATOM 557 C C . ARG A 1 71 ? -7.033 -7.590 -7.255 1.00 98.19 71 ARG A C 1
ATOM 559 O O . ARG A 1 71 ? -6.163 -7.467 -8.118 1.00 98.19 71 ARG A O 1
ATOM 566 N N . PRO A 1 72 ? -8.283 -7.138 -7.418 1.00 97.81 72 PRO A N 1
ATOM 567 C CA . PRO A 1 72 ? -8.711 -6.439 -8.622 1.00 97.81 72 PRO A CA 1
ATOM 568 C C . PRO A 1 72 ? -8.080 -5.043 -8.720 1.00 97.81 72 PRO A C 1
ATOM 570 O O . PRO A 1 72 ? -7.744 -4.436 -7.701 1.00 97.81 72 PRO A O 1
ATOM 573 N N . LEU A 1 73 ? -7.946 -4.512 -9.940 1.00 96.94 73 LEU A N 1
ATOM 574 C CA . LEU A 1 73 ? -7.222 -3.249 -10.170 1.00 96.94 73 LEU A CA 1
ATOM 575 C C . LEU A 1 73 ? -7.807 -2.042 -9.445 1.00 96.94 73 LEU A C 1
ATOM 577 O O . LEU A 1 73 ? -7.062 -1.178 -8.991 1.00 96.94 73 LEU A O 1
ATOM 581 N N . TRP A 1 74 ? -9.130 -1.989 -9.305 1.00 96.81 74 TRP A N 1
ATOM 582 C CA . TRP A 1 74 ? -9.814 -0.863 -8.670 1.00 96.81 74 TRP A CA 1
ATOM 583 C C . TRP A 1 74 ? -9.434 -0.682 -7.192 1.00 96.81 74 TRP A C 1
ATOM 585 O O . TRP A 1 74 ? -9.575 0.413 -6.659 1.00 96.81 74 TRP A O 1
ATOM 595 N N . GLU A 1 75 ? -8.896 -1.709 -6.524 1.00 97.75 75 GLU A N 1
ATOM 596 C CA . GLU A 1 75 ? -8.397 -1.576 -5.148 1.00 97.75 75 GLU A CA 1
ATOM 597 C C . GLU A 1 75 ? -7.076 -0.804 -5.047 1.00 97.75 75 GLU A C 1
ATOM 599 O O . GLU A 1 75 ? -6.727 -0.333 -3.964 1.00 97.75 75 GLU A O 1
ATOM 604 N N . PHE A 1 76 ? -6.354 -0.664 -6.160 1.00 98.25 76 PHE A N 1
ATOM 605 C CA . PHE A 1 76 ? -5.100 0.086 -6.269 1.00 98.25 76 PHE A CA 1
ATOM 606 C C . PHE A 1 76 ? -5.301 1.464 -6.913 1.00 98.25 76 PHE A C 1
ATOM 608 O O . PHE A 1 76 ? -4.337 2.097 -7.334 1.00 98.25 76 PHE A O 1
ATOM 615 N N . GLU A 1 77 ? -6.541 1.937 -7.017 1.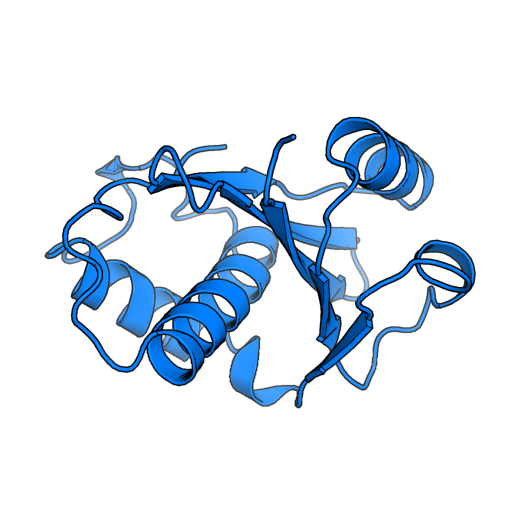00 97.75 77 GLU A N 1
ATOM 616 C CA . GLU A 1 77 ? -6.855 3.246 -7.583 1.00 97.75 77 GLU A CA 1
ATOM 617 C C . GLU A 1 77 ? -6.427 4.370 -6.614 1.00 97.75 77 GLU A C 1
ATOM 619 O O . GLU A 1 77 ? -6.665 4.304 -5.403 1.00 97.75 77 GLU A O 1
ATOM 624 N N . ILE A 1 78 ? -5.742 5.388 -7.141 1.00 97.81 78 ILE A N 1
ATOM 625 C CA . ILE A 1 78 ? -5.052 6.413 -6.350 1.00 97.81 78 ILE A CA 1
ATOM 626 C C . ILE A 1 78 ? -6.013 7.344 -5.605 1.00 97.81 78 ILE A C 1
ATOM 628 O O . ILE A 1 78 ? -5.766 7.661 -4.437 1.00 97.81 78 ILE A O 1
ATOM 632 N N . ASP A 1 79 ? -7.105 7.772 -6.231 1.00 97.50 79 ASP A N 1
ATOM 633 C CA . ASP A 1 79 ? -8.065 8.696 -5.625 1.00 97.50 79 ASP A CA 1
ATOM 634 C C . ASP A 1 79 ? -8.792 8.013 -4.460 1.00 97.50 79 ASP A C 1
ATOM 636 O O . ASP A 1 79 ? -8.903 8.564 -3.358 1.00 97.50 79 ASP A O 1
ATOM 640 N N . THR A 1 80 ? -9.180 6.755 -4.659 1.00 97.00 80 THR A N 1
ATOM 641 C CA . THR A 1 80 ? -9.762 5.877 -3.644 1.00 97.00 80 THR A CA 1
ATOM 642 C C . THR A 1 80 ? -8.773 5.625 -2.509 1.00 97.00 80 THR A C 1
ATOM 644 O O . THR A 1 80 ? -9.135 5.747 -1.335 1.00 97.00 80 THR A O 1
ATOM 647 N N . ALA A 1 81 ? -7.506 5.331 -2.820 1.00 97.75 81 ALA A N 1
ATOM 648 C CA . ALA A 1 81 ? -6.466 5.135 -1.815 1.00 97.75 81 ALA A CA 1
ATOM 649 C C . ALA A 1 81 ? -6.276 6.383 -0.938 1.00 97.75 81 ALA A C 1
ATOM 651 O O . ALA A 1 81 ? -6.308 6.286 0.292 1.00 97.75 81 ALA A O 1
ATOM 652 N N . ARG A 1 82 ? -6.149 7.565 -1.556 1.00 97.81 82 ARG A N 1
ATOM 653 C CA . ARG A 1 82 ? -6.037 8.856 -0.858 1.00 97.81 82 ARG A CA 1
ATOM 654 C C . ARG A 1 82 ? -7.243 9.110 0.034 1.00 97.81 82 ARG A C 1
ATOM 656 O O . ARG A 1 82 ? -7.074 9.472 1.198 1.00 97.81 82 ARG A O 1
ATOM 663 N N . GLN A 1 83 ? -8.450 8.900 -0.483 1.00 97.31 83 GLN A N 1
ATOM 664 C CA . GLN A 1 83 ? -9.687 9.099 0.267 1.00 97.31 83 GLN A CA 1
ATOM 665 C C . GLN A 1 83 ? -9.755 8.175 1.4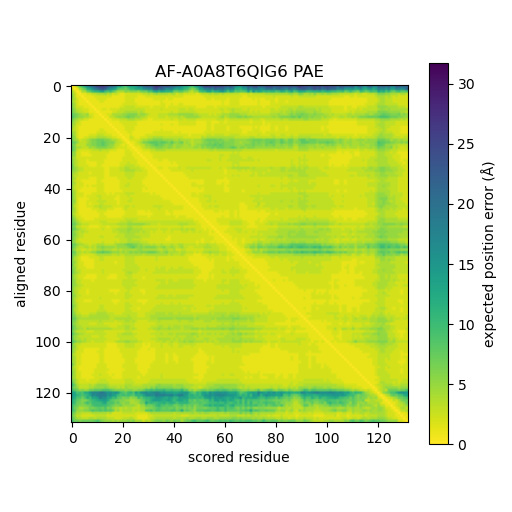92 1.00 97.31 83 GLN A C 1
ATOM 667 O O . GLN A 1 83 ? -10.054 8.635 2.596 1.00 97.31 83 GLN A O 1
ATOM 672 N N . GLN A 1 84 ? -9.423 6.893 1.330 1.00 95.81 84 GLN A N 1
ATOM 673 C CA . GLN A 1 84 ? -9.461 5.911 2.414 1.00 95.81 84 GLN A CA 1
ATOM 674 C C . GLN A 1 84 ? -8.388 6.145 3.479 1.00 95.81 84 GLN A C 1
ATOM 676 O O . GLN A 1 84 ? -8.679 5.996 4.669 1.00 95.81 84 GLN A O 1
ATOM 681 N N . LEU A 1 85 ? -7.170 6.515 3.074 1.00 96.94 85 LEU A N 1
ATOM 682 C CA . LEU A 1 85 ? -6.072 6.829 3.990 1.00 96.94 85 LEU A CA 1
ATOM 683 C C . LEU A 1 85 ? -6.379 8.094 4.796 1.00 96.94 85 LEU A C 1
ATOM 685 O O . LEU A 1 85 ? -6.292 8.067 6.020 1.00 96.94 85 LEU A O 1
ATOM 689 N N . ASN A 1 86 ? -6.836 9.163 4.141 1.00 97.06 86 ASN A N 1
ATOM 690 C CA . ASN A 1 86 ? -7.256 10.389 4.823 1.00 97.06 86 ASN A CA 1
ATOM 691 C C . ASN A 1 86 ? -8.396 10.136 5.814 1.00 97.06 86 ASN A C 1
ATOM 693 O O . ASN A 1 86 ? -8.331 10.581 6.959 1.00 97.06 86 ASN A O 1
ATOM 697 N N . LEU A 1 87 ? -9.405 9.351 5.418 1.00 95.44 87 LEU A N 1
ATOM 698 C CA . LEU A 1 87 ? -10.495 8.962 6.313 1.00 95.44 87 LEU A CA 1
ATOM 699 C C . LEU A 1 87 ? -9.988 8.160 7.522 1.00 95.44 87 LEU A C 1
ATOM 701 O O . LEU A 1 87 ? -10.449 8.377 8.639 1.00 95.44 87 LEU A O 1
ATOM 705 N N . GLN A 1 88 ? -9.042 7.243 7.310 1.00 94.31 88 GLN A N 1
ATOM 706 C CA . GLN A 1 88 ? -8.451 6.434 8.376 1.00 94.31 88 GLN A CA 1
ATOM 707 C C . GLN A 1 88 ? -7.628 7.273 9.361 1.00 94.31 88 GLN A C 1
ATOM 709 O O . GLN A 1 88 ? -7.664 7.009 10.562 1.00 94.31 88 GLN A O 1
ATOM 714 N N . PHE A 1 89 ? -6.891 8.268 8.868 1.00 95.06 89 PHE A N 1
ATOM 715 C CA . PHE A 1 89 ? -6.032 9.119 9.690 1.00 95.06 89 PHE A CA 1
ATOM 716 C C . PHE A 1 89 ? -6.737 10.364 10.240 1.00 95.06 89 PHE A C 1
ATOM 718 O O . PHE A 1 89 ? -6.191 11.034 11.115 1.00 95.06 89 PHE A O 1
ATOM 725 N N . GLY A 1 90 ? -7.951 10.665 9.770 1.00 95.25 90 GLY A N 1
ATOM 726 C CA . GLY A 1 90 ? -8.682 11.875 10.142 1.00 95.25 90 GLY A CA 1
ATOM 727 C C . GLY A 1 90 ? -8.042 13.149 9.584 1.00 95.25 90 GLY A C 1
ATOM 728 O O . GLY A 1 90 ? -8.114 14.200 10.221 1.00 95.25 90 GLY A O 1
ATOM 729 N N . THR A 1 91 ? -7.391 13.059 8.423 1.00 96.31 91 THR A N 1
ATOM 730 C CA . THR A 1 91 ? -6.663 14.159 7.777 1.00 96.31 91 THR A CA 1
ATOM 731 C C . THR A 1 91 ? -7.345 14.607 6.486 1.00 96.31 91 THR A C 1
ATOM 733 O O . THR A 1 91 ? -8.180 13.901 5.926 1.00 96.31 91 THR A O 1
ATOM 736 N N . ARG A 1 92 ? -7.025 15.822 6.023 1.00 95.31 92 ARG A N 1
ATOM 737 C CA . ARG A 1 92 ? -7.505 16.346 4.728 1.00 95.31 92 ARG A CA 1
ATOM 738 C C . ARG A 1 92 ? -6.588 15.955 3.572 1.00 95.31 92 ARG A C 1
ATOM 740 O O . ARG A 1 92 ? -7.062 15.791 2.454 1.00 95.31 92 ARG A O 1
ATOM 747 N N . ASP A 1 93 ? -5.303 15.826 3.868 1.00 95.81 93 ASP A N 1
ATOM 748 C CA . ASP A 1 93 ? -4.234 15.431 2.962 1.00 95.81 93 ASP A CA 1
ATOM 749 C C . ASP A 1 93 ? -3.208 14.573 3.723 1.00 95.81 93 ASP A C 1
ATOM 751 O O . ASP A 1 93 ? -3.297 14.404 4.945 1.00 95.81 93 ASP A O 1
ATOM 755 N N . LEU A 1 94 ? -2.238 14.017 2.995 1.00 96.69 94 LEU A N 1
ATOM 756 C CA . LEU A 1 94 ? -1.183 13.170 3.542 1.00 96.69 94 LEU A CA 1
ATOM 757 C C . LEU A 1 94 ? 0.169 13.897 3.613 1.00 96.69 94 LEU A C 1
ATOM 759 O O . LEU A 1 94 ? 1.212 13.256 3.793 1.00 96.69 94 LEU A O 1
ATOM 763 N N . VAL A 1 95 ? 0.173 15.233 3.508 1.00 96.00 95 VAL A N 1
ATOM 764 C CA . VAL A 1 95 ? 1.396 16.051 3.550 1.00 96.00 95 VAL A CA 1
ATOM 765 C C . VAL A 1 95 ? 2.101 15.873 4.891 1.00 96.00 95 VAL A C 1
ATOM 767 O O . VAL A 1 95 ? 3.312 15.665 4.927 1.00 96.00 95 VAL A O 1
ATOM 770 N N . GLY A 1 96 ? 1.341 15.853 5.991 1.00 94.25 96 GLY A N 1
ATOM 771 C CA . GLY A 1 96 ? 1.873 15.650 7.344 1.00 94.25 96 GLY A CA 1
ATOM 772 C C . GLY A 1 96 ? 2.545 14.289 7.576 1.00 94.25 96 GLY A C 1
ATOM 773 O O . GLY A 1 96 ? 3.302 14.141 8.532 1.00 94.25 96 GLY A O 1
ATOM 774 N N . PHE A 1 97 ? 2.306 13.311 6.698 1.00 95.62 97 PHE A N 1
ATOM 775 C CA . PHE A 1 97 ? 2.934 11.987 6.736 1.00 95.62 97 PHE A CA 1
ATOM 776 C C . PHE A 1 97 ? 4.138 11.865 5.789 1.00 95.62 97 PHE A C 1
ATOM 778 O O . PHE A 1 97 ? 4.845 10.861 5.818 1.00 95.62 97 PHE A O 1
ATOM 785 N N . GLY A 1 98 ? 4.374 12.869 4.936 1.00 95.38 98 GLY A N 1
ATOM 786 C CA . GLY A 1 98 ? 5.460 12.862 3.954 1.00 95.38 98 GLY A CA 1
ATOM 787 C C . GLY A 1 98 ? 5.246 11.913 2.770 1.00 95.38 98 GLY A C 1
ATOM 788 O O . GLY A 1 98 ? 6.192 11.655 2.035 1.00 95.38 98 GLY A O 1
ATOM 789 N N . VAL A 1 99 ? 4.028 11.398 2.565 1.00 96.69 99 VAL A N 1
ATOM 790 C CA . VAL A 1 99 ? 3.722 10.409 1.508 1.00 96.69 99 VAL A CA 1
ATOM 791 C C . VAL A 1 99 ? 2.826 10.946 0.390 1.00 96.69 99 VAL A C 1
ATOM 793 O O . VAL A 1 99 ? 2.547 10.233 -0.568 1.00 96.69 99 VAL A O 1
ATOM 796 N N . GLU A 1 100 ? 2.394 12.207 0.477 1.00 94.88 100 GLU A N 1
ATOM 797 C CA . GLU A 1 100 ? 1.505 12.860 -0.501 1.00 94.88 100 GLU A CA 1
ATOM 798 C C . GLU A 1 100 ? 2.003 12.736 -1.955 1.00 94.88 100 GLU A C 1
ATOM 800 O O . GLU A 1 100 ? 1.210 12.582 -2.883 1.00 94.88 100 GLU A O 1
ATOM 805 N N . ASN A 1 101 ? 3.325 12.755 -2.143 1.00 95.31 101 ASN A N 1
ATOM 806 C CA . ASN A 1 101 ? 3.989 12.697 -3.446 1.00 95.31 101 ASN A CA 1
ATOM 807 C C . ASN A 1 101 ? 4.470 11.284 -3.834 1.00 95.31 101 ASN A C 1
ATOM 809 O O . ASN A 1 101 ? 5.279 11.159 -4.749 1.00 95.31 101 ASN A O 1
ATOM 813 N N . ALA A 1 102 ? 3.996 10.234 -3.155 1.00 97.31 102 ALA A N 1
ATOM 814 C CA . ALA A 1 102 ? 4.356 8.837 -3.419 1.00 97.31 102 ALA A CA 1
ATOM 815 C C . ALA A 1 102 ? 3.149 8.033 -3.954 1.00 97.31 102 ALA A C 1
ATOM 817 O O . ALA A 1 102 ? 2.663 7.122 -3.276 1.00 97.31 10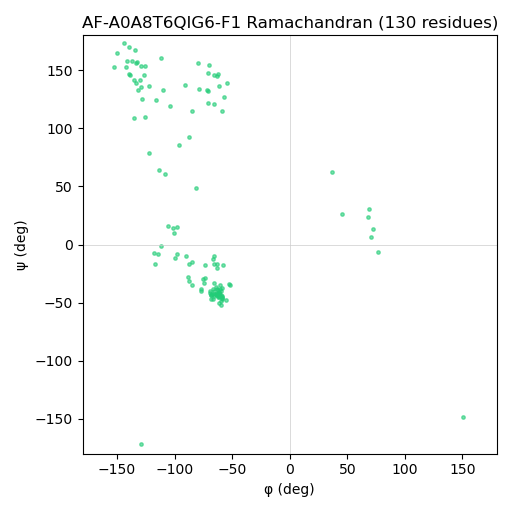2 ALA A O 1
ATOM 818 N N . PRO A 1 103 ? 2.605 8.372 -5.142 1.00 97.50 103 PRO A N 1
ATOM 819 C CA . PRO A 1 103 ? 1.364 7.789 -5.643 1.00 97.50 103 PRO A CA 1
ATOM 820 C C . PRO A 1 103 ? 1.414 6.264 -5.786 1.00 97.50 103 PRO A C 1
ATOM 822 O O . PRO A 1 103 ? 0.432 5.610 -5.456 1.00 97.50 103 PRO A O 1
ATOM 825 N N . ARG A 1 104 ? 2.538 5.664 -6.193 1.00 98.06 104 ARG A N 1
ATOM 826 C CA . ARG A 1 104 ? 2.633 4.204 -6.349 1.00 98.06 104 ARG A CA 1
ATOM 827 C C . ARG A 1 104 ? 2.566 3.511 -4.997 1.00 98.06 104 ARG A C 1
ATOM 829 O O . ARG A 1 104 ? 1.833 2.536 -4.829 1.00 98.06 104 ARG A O 1
ATOM 836 N N . GLY A 1 105 ? 3.282 4.048 -4.011 1.00 98.25 105 GLY A N 1
ATOM 837 C CA . GLY A 1 105 ? 3.205 3.563 -2.635 1.00 98.25 105 GLY A CA 1
ATOM 838 C C . GLY A 1 105 ? 1.807 3.746 -2.035 1.00 98.25 105 GLY A C 1
ATOM 839 O O . GLY A 1 105 ? 1.312 2.853 -1.347 1.00 98.25 105 GLY A O 1
ATOM 840 N N . LEU A 1 106 ? 1.136 4.861 -2.345 1.00 98.44 106 LEU A N 1
ATOM 841 C CA . LEU A 1 106 ? -0.240 5.126 -1.919 1.00 98.44 106 LEU A CA 1
ATOM 842 C C . LEU A 1 106 ? -1.238 4.133 -2.523 1.00 98.44 106 LEU A C 1
ATOM 844 O O . LEU A 1 106 ? -2.075 3.631 -1.778 1.00 98.44 106 LEU A O 1
ATOM 848 N N . CYS A 1 107 ? -1.128 3.787 -3.809 1.00 98.38 107 CYS A N 1
ATOM 849 C CA . CYS A 1 107 ? -1.967 2.760 -4.439 1.00 98.38 107 CYS A CA 1
ATOM 850 C C . CYS A 1 107 ? -1.883 1.424 -3.682 1.00 98.38 107 CYS A C 1
ATOM 852 O O . CYS A 1 107 ? -2.902 0.837 -3.312 1.00 98.38 107 CYS A O 1
ATOM 854 N N . ALA A 1 108 ? -0.662 0.975 -3.369 1.00 98.50 108 ALA A N 1
ATOM 855 C CA . ALA A 1 108 ? -0.445 -0.234 -2.577 1.00 98.50 108 ALA A CA 1
ATOM 856 C C . ALA A 1 108 ? -1.014 -0.103 -1.150 1.00 98.50 108 ALA A C 1
ATOM 858 O O . ALA A 1 108 ? -1.681 -1.013 -0.651 1.00 98.50 108 ALA A O 1
ATOM 859 N N . ALA A 1 109 ? -0.799 1.039 -0.491 1.00 98.31 109 ALA A N 1
ATOM 860 C CA . ALA A 1 109 ? -1.316 1.297 0.851 1.00 98.31 109 ALA A CA 1
ATOM 861 C C . ALA A 1 109 ? -2.855 1.332 0.895 1.00 98.31 109 ALA A C 1
ATOM 863 O O . ALA A 1 109 ? -3.453 0.836 1.851 1.00 98.31 109 ALA A O 1
ATOM 864 N N . GLY A 1 110 ? -3.503 1.862 -0.144 1.00 97.81 110 GLY A N 1
ATOM 865 C CA . GLY A 1 110 ? -4.956 1.876 -0.292 1.00 97.81 110 GLY A CA 1
ATOM 866 C C . GLY A 1 110 ? -5.549 0.470 -0.305 1.00 97.81 110 GLY A C 1
ATOM 867 O O . GLY A 1 110 ? -6.422 0.173 0.514 1.00 97.81 110 GLY A O 1
ATOM 868 N N . CYS A 1 111 ? -5.026 -0.411 -1.164 1.00 98.31 111 CYS A N 1
ATOM 869 C CA . CYS A 1 111 ? -5.437 -1.817 -1.216 1.00 98.31 111 CYS A CA 1
ATOM 870 C C . CYS A 1 111 ? -5.202 -2.516 0.134 1.00 98.31 111 CYS A C 1
ATOM 872 O O . CYS A 1 111 ? -6.098 -3.171 0.673 1.00 98.31 111 CYS A O 1
ATOM 874 N N . LEU A 1 112 ? -4.024 -2.313 0.737 1.00 97.25 112 LEU A N 1
ATOM 875 C CA . LEU A 1 112 ? -3.682 -2.908 2.029 1.00 97.25 112 LEU A CA 1
ATOM 876 C C . LEU A 1 112 ? -4.668 -2.503 3.130 1.00 97.25 112 LEU A C 1
ATOM 878 O O . LEU A 1 112 ? -5.101 -3.347 3.920 1.00 97.25 112 LEU A O 1
ATOM 882 N N . LEU A 1 113 ? -5.016 -1.217 3.198 1.00 95.75 113 LEU A N 1
ATOM 883 C CA . LEU A 1 113 ? -5.942 -0.690 4.194 1.00 95.75 113 LEU A CA 1
ATOM 884 C C . LEU A 1 113 ? -7.358 -1.244 3.996 1.00 95.75 113 LEU A C 1
ATOM 886 O O . LEU A 1 113 ? -8.003 -1.606 4.980 1.00 95.75 113 LEU A O 1
ATOM 890 N N . GLN A 1 114 ? -7.833 -1.330 2.753 1.00 94.81 114 GLN A N 1
ATOM 891 C CA . GLN A 1 114 ? -9.141 -1.914 2.440 1.00 94.81 114 GLN A CA 1
ATOM 892 C C . GLN A 1 114 ? -9.201 -3.384 2.868 1.00 94.81 114 GLN A C 1
ATOM 894 O O . GLN A 1 114 ? -10.060 -3.759 3.665 1.00 94.81 114 GLN A O 1
ATOM 899 N N . TYR A 1 115 ? -8.210 -4.190 2.477 1.00 95.06 115 TYR A N 1
ATOM 900 C CA . TYR A 1 115 ? -8.134 -5.597 2.877 1.00 95.06 115 TYR A CA 1
ATOM 901 C C . TYR A 1 115 ? -8.065 -5.776 4.401 1.00 95.06 115 TYR A C 1
ATOM 903 O O . TYR A 1 115 ? -8.702 -6.663 4.975 1.00 95.06 115 TYR A O 1
ATOM 911 N N . ALA A 1 116 ? -7.313 -4.916 5.092 1.00 92.00 116 ALA A N 1
ATOM 912 C CA . ALA A 1 116 ? -7.245 -4.916 6.548 1.00 92.00 116 ALA A CA 1
ATOM 913 C C . ALA A 1 116 ? -8.607 -4.632 7.206 1.00 92.00 116 ALA A C 1
ATOM 915 O O . ALA A 1 116 ? -8.952 -5.286 8.192 1.00 92.00 116 ALA A O 1
ATOM 916 N N . LYS A 1 117 ? -9.378 -3.675 6.673 1.00 90.19 117 LYS A N 1
ATOM 917 C CA . LYS A 1 117 ? -10.731 -3.360 7.157 1.00 90.19 117 LYS A CA 1
ATOM 918 C C . LYS A 1 117 ? -11.688 -4.533 6.920 1.00 90.19 117 LYS A C 1
ATOM 920 O O . LYS A 1 117 ? -12.402 -4.925 7.843 1.00 90.19 117 LYS A O 1
ATOM 925 N N . ASP A 1 118 ? -11.639 -5.139 5.736 1.00 89.88 118 ASP A N 1
ATOM 926 C CA . ASP A 1 118 ? -12.519 -6.248 5.349 1.00 89.88 118 ASP A CA 1
ATOM 927 C C . ASP A 1 118 ? -12.282 -7.514 6.179 1.00 89.88 118 ASP A C 1
ATOM 929 O O . ASP A 1 118 ? -13.228 -8.200 6.576 1.00 89.88 118 ASP A O 1
ATOM 933 N N . THR A 1 119 ? -11.015 -7.824 6.461 1.00 87.06 119 THR A N 1
ATOM 934 C CA . THR A 1 119 ? -10.630 -9.024 7.219 1.00 87.06 119 THR A CA 1
ATOM 935 C C . THR A 1 119 ? -10.874 -8.878 8.715 1.00 87.06 119 THR A C 1
ATOM 937 O O . THR A 1 119 ? -11.301 -9.836 9.356 1.00 87.06 119 THR A O 1
ATOM 940 N N . GLN A 1 120 ? -10.636 -7.693 9.287 1.00 81.12 120 GLN A N 1
ATOM 941 C CA . GLN A 1 120 ? -10.784 -7.474 10.730 1.00 81.12 120 GLN A CA 1
ATOM 942 C C . GLN A 1 120 ? -12.212 -7.068 11.125 1.00 81.12 120 GLN A C 1
ATOM 944 O O . GLN A 1 120 ? -12.550 -7.188 12.303 1.00 81.12 120 GLN A O 1
ATOM 949 N N . ARG A 1 121 ? -13.054 -6.617 10.173 1.00 76.31 121 ARG A N 1
ATOM 950 C CA . ARG A 1 121 ? -14.474 -6.224 10.357 1.00 76.31 121 ARG A CA 1
ATOM 951 C C . ARG A 1 121 ? -14.729 -5.336 11.582 1.00 76.31 121 ARG A C 1
ATOM 953 O O . ARG A 1 121 ? -15.811 -5.334 12.162 1.00 76.31 121 ARG A O 1
ATOM 960 N N . THR A 1 122 ? -13.711 -4.593 11.991 1.00 73.00 122 THR A N 1
ATOM 961 C CA . THR A 1 122 ? -13.669 -3.755 13.188 1.00 73.00 122 THR A CA 1
ATOM 962 C C . THR A 1 122 ? -12.924 -2.476 12.840 1.00 73.00 122 THR A C 1
ATOM 964 O O . THR A 1 122 ? -12.177 -2.417 11.859 1.00 73.00 122 THR A O 1
ATOM 967 N N . THR A 1 123 ? -13.150 -1.416 13.615 1.00 72.44 123 THR A N 1
ATOM 968 C CA . THR A 1 123 ? -12.365 -0.192 13.452 1.00 72.44 123 THR A CA 1
ATOM 969 C C . THR A 1 123 ? -10.894 -0.488 13.747 1.00 72.44 123 THR A C 1
ATOM 971 O O . THR A 1 123 ? -10.567 -1.315 14.599 1.00 72.44 123 THR A O 1
ATOM 974 N N . LEU A 1 124 ? -9.990 0.199 13.046 1.00 80.69 124 LEU A N 1
ATOM 975 C CA . LEU A 1 124 ? -8.542 0.014 13.173 1.00 80.69 124 LEU A CA 1
ATOM 976 C C . LEU A 1 124 ? -7.903 1.219 13.879 1.00 80.69 124 LEU A C 1
ATOM 978 O O . LEU A 1 124 ? -7.069 1.900 13.285 1.00 80.69 124 LEU A O 1
ATOM 982 N N . PRO A 1 125 ? -8.271 1.535 15.138 1.00 78.38 125 PRO A N 1
ATOM 983 C CA . PRO A 1 125 ? -7.859 2.777 15.793 1.00 78.38 125 PRO A CA 1
ATOM 984 C C . PRO A 1 125 ? -6.355 2.849 16.070 1.00 78.38 125 PRO A C 1
ATOM 986 O O . PRO A 1 125 ? -5.863 3.907 16.445 1.00 78.38 125 PRO A O 1
ATOM 989 N N . HIS A 1 126 ? -5.630 1.738 15.940 1.00 81.69 126 HIS A N 1
ATOM 990 C CA . HIS A 1 126 ? -4.181 1.656 16.115 1.00 81.69 126 HIS A CA 1
ATOM 991 C C . HIS A 1 126 ? -3.407 2.030 14.837 1.00 81.69 126 HIS A C 1
ATOM 993 O O . HIS A 1 126 ? -2.219 2.325 14.917 1.00 81.69 126 HIS A O 1
ATOM 999 N N . ILE A 1 127 ? -4.065 2.076 13.672 1.00 85.56 127 ILE A N 1
ATOM 1000 C CA . ILE A 1 127 ? -3.466 2.567 12.425 1.00 85.56 127 ILE A CA 1
ATOM 1001 C C . ILE A 1 127 ? -3.685 4.078 12.361 1.00 85.56 127 ILE A C 1
ATOM 1003 O O . ILE A 1 127 ? -4.733 4.545 11.914 1.00 85.56 127 ILE A O 1
ATOM 1007 N N . ARG A 1 128 ? -2.709 4.836 12.865 1.00 87.50 128 ARG A N 1
ATOM 1008 C CA . ARG A 1 128 ? -2.796 6.304 13.000 1.00 87.50 128 ARG A CA 1
ATOM 1009 C C . ARG A 1 128 ? -1.768 7.078 12.186 1.00 87.50 128 ARG A C 1
ATOM 1011 O O . ARG A 1 128 ? -1.794 8.300 12.183 1.00 87.50 12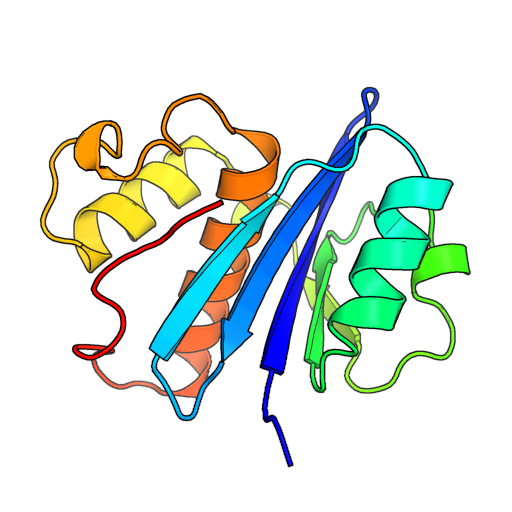8 ARG A O 1
ATOM 1018 N N . SER A 1 129 ? -0.827 6.381 11.565 1.00 93.19 129 SER A N 1
ATOM 1019 C CA . SER A 1 129 ? 0.250 7.000 10.805 1.00 93.19 129 SER A CA 1
ATOM 1020 C C . SER A 1 12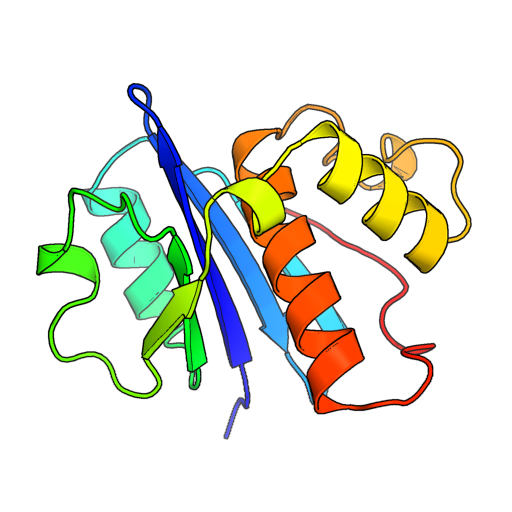9 ? 0.717 6.054 9.712 1.00 93.19 129 SER A C 1
ATOM 1022 O O . SER A 1 129 ? 0.601 4.834 9.855 1.00 93.19 129 SER A O 1
ATOM 1024 N N . ILE A 1 130 ? 1.247 6.640 8.647 1.00 96.12 130 ILE A N 1
ATOM 1025 C CA . ILE A 1 130 ? 1.965 5.972 7.573 1.00 96.12 130 ILE A CA 1
ATOM 1026 C C . ILE A 1 130 ? 3.278 6.718 7.353 1.00 96.12 130 ILE A C 1
ATOM 1028 O O . ILE A 1 130 ? 3.322 7.940 7.470 1.00 96.12 130 ILE A O 1
ATOM 1032 N N . THR A 1 131 ? 4.354 5.991 7.073 1.00 95.31 131 THR A N 1
ATOM 1033 C CA . THR A 1 131 ? 5.661 6.594 6.776 1.00 95.31 131 THR A CA 1
ATOM 1034 C C . THR A 1 131 ? 6.295 5.945 5.558 1.00 95.31 131 THR A C 1
ATOM 1036 O O . THR A 1 131 ? 5.871 4.867 5.135 1.00 95.31 131 THR A O 1
ATOM 1039 N N . MET A 1 132 ? 7.352 6.572 5.043 1.00 89.94 132 MET A N 1
ATOM 1040 C CA . MET A 1 132 ? 8.304 5.885 4.170 1.00 89.94 132 MET A CA 1
ATOM 1041 C C . MET A 1 132 ? 9.171 4.875 4.949 1.00 89.94 132 MET A C 1
ATOM 1043 O O . MET A 1 132 ? 9.228 4.944 6.209 1.00 89.94 132 MET A O 1
#

Radius of gyration: 13.44 Å; Cα contacts (8 Å, |Δi|>4): 249; chains: 1; bounding box: 31×36×33 Å

Solvent-accessible surface area (backbone atoms only — not comparable to full-atom values): 7114 Å² total; per-residue (Å²): 131,86,57,24,41,29,14,42,38,71,61,102,78,31,31,8,28,15,39,35,34,70,87,78,30,49,33,37,31,42,61,36,64,45,72,66,56,40,50,52,50,51,62,76,62,58,47,56,29,34,35,30,41,70,80,59,78,69,47,84,78,54,63,94,55,63,50,70,38,82,36,64,64,80,48,44,33,52,69,61,12,52,52,52,50,20,64,61,55,74,41,96,62,43,62,94,44,74,48,63,88,36,60,47,13,40,10,12,38,23,32,43,52,52,52,51,41,68,75,62,73,51,87,63,86,66,44,63,60,53,35,112

Sequence (132 aa):
TANLLAAIWQDSKGFGYATRDISSGRFRLCEPADRETMAAELQRTNPAELLYAEDFAEMSLIEGRRGLRRRPLWEFEIDTARQQLNLQFGTRDLVGFGVENAPRGLCAAGCLLQYAKDTQRTTLPHIRSITM

Nearest PDB structures (foldseek):
  3k0s-assembly1_A  TM=9.992E-01  e=1.176E-26  Escherichia coli K-12
  3zlj-assembly1_A  TM=9.989E-01  e=1.431E-26  Escherichia coli K-12
  1wbd-assembly1_A  TM=9.986E-01  e=2.116E-26  Escherichia coli
  1w7a-assembly1_B  TM=9.972E-01  e=2.259E-26  Escherichia coli
  7ai6-assembly1_A  TM=9.968E-01  e=4.062E-26  Escherichia coli K-12